Protein AF-A0A5K0YRD9-F1 (afdb_monomer)

Organism: NCBI:txid210225

Sequence (36 aa):
EYGHRVRLATHSNFEEFVLTAGLEFYPLGGDPKVLA

pLDDT: mean 84.56, std 14.36, range [52.41, 97.19]

Secondary structure (DSSP, 8-state):
------EEEE-GGGHHHHHHTTPEEEEPSS-GGG--

Radius of gyration: 11.84 Å; Cα contacts (8 Å, |Δi|>4): 35; chains: 1; bounding box: 30×11×29 Å

InterPro domains:
  IPR050426 Glycosyltransferase 28 [PTHR48050] (1-36)

Mean predicted aligned error: 6.38 Å

Nearest PDB structures (foldseek):
  1rrv-assembly2_B  TM=7.247E-01  e=1.856E+00  Amycolatopsis orientalis
  2fvt-assembly1_A  TM=4.802E-01  e=9.021E+00  Rhodopseudomonas palustris

Structure (mmCIF, N/CA/C/O backbone):
data_AF-A0A5K0YRD9-F1
#
_entry.id   AF-A0A5K0YRD9-F1
#
loop_
_atom_site.group_PDB
_atom_site.id
_atom_site.type_symbol
_atom_site.label_atom_id
_atom_site.label_alt_id
_atom_site.label_comp_id
_atom_site.label_asym_id
_atom_site.label_entity_id
_atom_site.label_seq_id
_atom_site.pdbx_PDB_ins_code
_atom_site.Cartn_x
_atom_site.Cartn_y
_atom_site.Cartn_z
_atom_site.occupancy
_atom_site.B_iso_or_equiv
_atom_site.auth_seq_id
_atom_site.auth_comp_id
_atom_site.auth_asym_id
_atom_site.auth_atom_id
_atom_site.pdbx_PDB_model_num
ATOM 1 N N . GLU A 1 1 ? -17.359 6.236 11.462 1.00 59.56 1 GLU A N 1
ATOM 2 C CA . GLU A 1 1 ? -16.346 5.443 10.737 1.00 59.56 1 GLU A CA 1
ATOM 3 C C . GLU A 1 1 ? -17.087 4.530 9.761 1.00 59.56 1 GLU A C 1
ATOM 5 O O . GLU A 1 1 ? -18.003 3.847 10.195 1.00 59.56 1 GLU A O 1
ATOM 10 N N . TYR A 1 2 ? -16.827 4.604 8.452 1.00 80.19 2 TYR A N 1
ATOM 11 C CA . TYR A 1 2 ? -17.720 4.045 7.415 1.00 80.19 2 TYR A CA 1
ATOM 12 C C . TYR A 1 2 ? -17.499 2.549 7.091 1.00 80.19 2 TYR A C 1
ATOM 14 O O . TYR A 1 2 ? -17.983 2.059 6.075 1.00 80.19 2 TYR A O 1
ATOM 22 N N . GLY A 1 3 ? -16.775 1.798 7.932 1.00 91.50 3 GLY A N 1
ATOM 23 C CA . GLY A 1 3 ? -16.559 0.353 7.739 1.00 91.50 3 GLY A CA 1
ATOM 24 C C . GLY A 1 3 ? -15.827 -0.019 6.441 1.00 91.50 3 GLY A C 1
ATOM 25 O O . GLY A 1 3 ? -15.911 -1.157 5.984 1.00 91.50 3 GLY A O 1
ATOM 26 N N . HIS A 1 4 ? -15.137 0.936 5.813 1.00 91.19 4 HIS A N 1
ATOM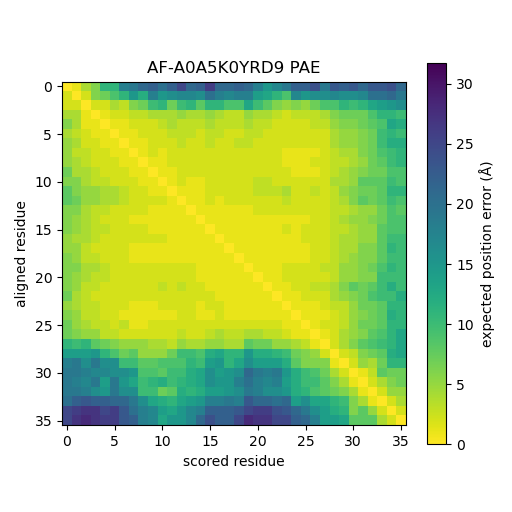 27 C CA . HIS A 1 4 ? -14.406 0.711 4.572 1.00 91.19 4 HIS A CA 1
ATOM 28 C C . HIS A 1 4 ? -13.029 0.111 4.852 1.00 91.19 4 HIS A C 1
ATO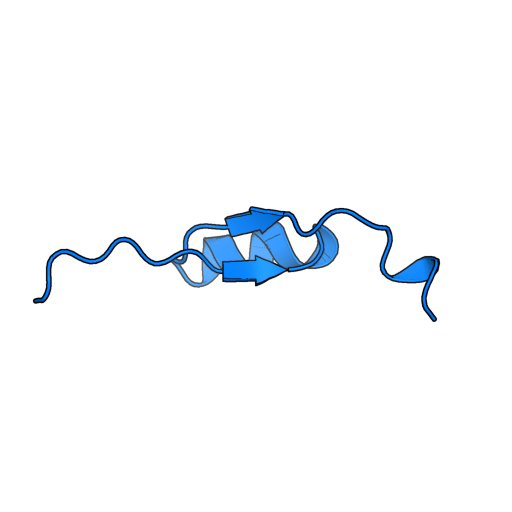M 30 O O . HIS A 1 4 ? -12.304 0.584 5.724 1.00 91.19 4 HIS A O 1
ATOM 36 N N . ARG A 1 5 ? -12.640 -0.886 4.052 1.00 90.75 5 ARG A N 1
ATOM 37 C CA . ARG A 1 5 ? -11.270 -1.402 4.009 1.00 90.75 5 ARG A CA 1
ATOM 38 C C . ARG A 1 5 ? -10.510 -0.709 2.884 1.00 90.75 5 ARG A C 1
ATOM 40 O O . ARG A 1 5 ? -10.850 -0.881 1.714 1.00 90.75 5 ARG A O 1
ATOM 47 N N . VAL A 1 6 ? -9.492 0.065 3.240 1.00 91.12 6 VAL A N 1
ATOM 48 C CA . VAL A 1 6 ? -8.669 0.832 2.297 1.00 91.12 6 VAL A CA 1
ATOM 49 C C . VAL A 1 6 ? -7.327 0.133 2.110 1.00 91.12 6 VAL A C 1
ATOM 51 O O . VAL A 1 6 ? -6.706 -0.288 3.081 1.00 91.12 6 VAL A O 1
ATOM 54 N N . ARG A 1 7 ? -6.884 0.012 0.855 1.00 93.69 7 ARG A N 1
ATOM 55 C CA . ARG A 1 7 ? -5.577 -0.539 0.474 1.00 93.69 7 ARG A CA 1
ATOM 56 C C . ARG A 1 7 ? -4.938 0.368 -0.569 1.00 93.69 7 ARG A C 1
ATOM 58 O O . ARG A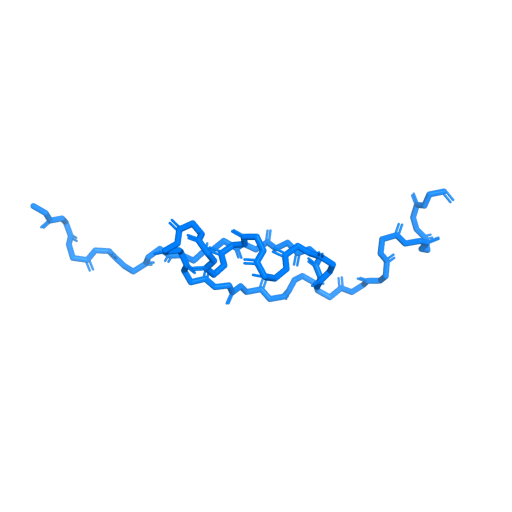 1 7 ? -5.656 0.921 -1.403 1.00 93.69 7 ARG A O 1
ATOM 65 N N . LEU A 1 8 ? -3.618 0.504 -0.536 1.00 94.06 8 LEU A N 1
ATOM 66 C CA . LEU A 1 8 ? -2.861 1.326 -1.471 1.00 94.06 8 LEU A CA 1
ATOM 67 C C . LEU A 1 8 ? -2.182 0.448 -2.523 1.00 94.06 8 LEU A C 1
ATOM 69 O O . LEU A 1 8 ? -1.403 -0.446 -2.188 1.00 94.06 8 LEU A O 1
ATOM 73 N N . ALA A 1 9 ? -2.483 0.724 -3.793 1.00 94.00 9 ALA A N 1
ATOM 74 C CA . ALA A 1 9 ? -1.931 -0.004 -4.921 1.00 94.00 9 ALA A CA 1
ATOM 75 C C . ALA A 1 9 ? -0.715 0.722 -5.517 1.00 94.00 9 ALA A C 1
ATOM 77 O O . ALA A 1 9 ? -0.848 1.856 -5.971 1.00 94.00 9 ALA A O 1
ATOM 78 N N . THR A 1 10 ? 0.464 0.093 -5.505 1.00 91.25 10 THR A N 1
ATOM 79 C CA . THR A 1 10 ? 1.711 0.665 -6.057 1.00 91.25 10 THR A CA 1
ATOM 80 C C . THR A 1 10 ? 2.708 -0.434 -6.447 1.00 91.25 10 THR A C 1
ATOM 82 O O . THR A 1 10 ? 2.442 -1.622 -6.255 1.00 91.25 10 THR A O 1
ATOM 85 N N . HIS A 1 11 ? 3.851 -0.053 -7.017 1.00 89.94 11 HIS A N 1
ATOM 86 C CA . HIS A 1 11 ? 4.951 -0.970 -7.312 1.00 89.94 11 HIS A CA 1
ATOM 87 C C . HIS A 1 11 ? 5.587 -1.522 -6.025 1.00 89.94 11 HIS A C 1
ATOM 89 O O . HIS A 1 11 ? 5.669 -0.824 -5.013 1.00 89.94 11 HIS A O 1
ATOM 95 N N . SER A 1 12 ? 6.106 -2.753 -6.083 1.00 89.25 12 SER A N 1
ATOM 96 C CA . SER A 1 12 ? 6.694 -3.467 -4.933 1.00 89.25 12 SER A CA 1
ATOM 97 C C . SER A 1 12 ? 7.857 -2.733 -4.261 1.00 89.25 12 SER A C 1
ATOM 99 O O . SER A 1 12 ? 8.075 -2.901 -3.069 1.00 89.25 12 SER A O 1
ATOM 101 N N . ASN A 1 13 ? 8.565 -1.856 -4.980 1.00 90.06 13 ASN A N 1
ATOM 102 C CA . ASN A 1 13 ? 9.641 -1.033 -4.413 1.00 90.06 13 ASN A CA 1
ATOM 103 C C . ASN A 1 13 ? 9.181 -0.114 -3.268 1.00 90.06 13 ASN A C 1
ATOM 105 O O . ASN A 1 13 ? 10.016 0.353 -2.500 1.00 90.06 13 ASN A O 1
ATOM 109 N N . PHE A 1 14 ? 7.881 0.166 -3.167 1.00 91.31 14 PHE A N 1
ATOM 110 C CA . PHE A 1 14 ? 7.310 1.015 -2.125 1.00 91.31 14 PHE A CA 1
ATOM 111 C C . PHE A 1 14 ? 6.575 0.221 -1.040 1.00 91.31 14 PHE A C 1
ATOM 113 O O . PHE A 1 14 ? 5.986 0.837 -0.159 1.00 91.31 14 PHE A O 1
ATOM 120 N N . GLU A 1 15 ? 6.590 -1.115 -1.072 1.00 92.94 15 GLU A N 1
ATOM 121 C CA . GLU A 1 15 ? 5.852 -1.954 -0.117 1.00 92.94 15 GLU A CA 1
ATOM 122 C C . GLU A 1 15 ? 6.175 -1.596 1.341 1.00 92.94 15 GLU A C 1
ATOM 124 O O . GLU A 1 15 ? 5.269 -1.299 2.119 1.00 92.94 15 GLU A O 1
ATOM 129 N N . GLU A 1 16 ? 7.460 -1.527 1.695 1.00 95.25 16 GLU A N 1
ATOM 130 C CA . GLU A 1 16 ? 7.893 -1.177 3.053 1.00 95.25 16 GLU A CA 1
ATOM 131 C C . GLU A 1 16 ? 7.423 0.227 3.462 1.00 95.25 16 GLU A C 1
ATOM 133 O O . GLU A 1 16 ? 6.966 0.433 4.585 1.00 95.25 16 GLU A O 1
ATOM 138 N N . PHE A 1 17 ? 7.445 1.188 2.537 1.00 95.50 17 PHE A N 1
ATOM 139 C CA . PHE A 1 17 ? 6.918 2.533 2.774 1.00 95.50 17 PHE A CA 1
ATOM 140 C C . PHE A 1 17 ? 5.406 2.522 3.062 1.00 95.50 17 PHE A C 1
ATOM 142 O O . PHE A 1 17 ? 4.945 3.209 3.972 1.00 95.50 17 PHE A O 1
ATOM 149 N N . VAL A 1 18 ? 4.624 1.717 2.334 1.00 95.69 18 VAL A N 1
ATOM 150 C CA . VAL A 1 18 ? 3.172 1.600 2.562 1.00 95.69 18 VAL A CA 1
ATOM 151 C C . VAL A 1 18 ? 2.873 0.955 3.916 1.00 95.69 18 VAL A C 1
ATOM 153 O O . VAL A 1 18 ? 2.042 1.463 4.673 1.00 95.69 18 VAL A O 1
ATOM 156 N N . LEU A 1 19 ? 3.574 -0.132 4.241 1.00 95.69 19 LEU A N 1
ATOM 157 C CA . LEU A 1 19 ? 3.374 -0.861 5.493 1.00 95.69 19 LEU A CA 1
ATOM 158 C C . LEU A 1 19 ? 3.801 -0.029 6.710 1.00 95.69 19 LEU A C 1
ATOM 160 O O . LEU A 1 19 ? 3.083 0.006 7.709 1.00 95.69 19 LEU A O 1
ATOM 164 N N . THR A 1 20 ? 4.922 0.694 6.626 1.00 97.19 20 THR A N 1
ATOM 165 C CA . THR A 1 20 ? 5.387 1.587 7.706 1.00 97.19 20 THR A CA 1
ATOM 166 C C . THR A 1 20 ? 4.478 2.798 7.916 1.00 97.19 20 THR A C 1
ATOM 168 O O . THR A 1 20 ? 4.378 3.292 9.038 1.00 97.19 20 THR A O 1
ATOM 171 N N . ALA A 1 21 ? 3.749 3.235 6.885 1.00 95.62 21 ALA A N 1
ATOM 172 C CA . ALA A 1 21 ? 2.701 4.250 7.000 1.00 95.62 21 ALA A CA 1
ATOM 173 C C . ALA A 1 21 ? 1.390 3.720 7.626 1.00 95.62 21 ALA A C 1
ATOM 175 O O . ALA A 1 21 ? 0.458 4.498 7.837 1.00 95.62 21 ALA A O 1
ATOM 176 N N . GLY A 1 22 ? 1.298 2.417 7.924 1.00 94.94 22 GLY A N 1
ATOM 177 C CA . GLY A 1 22 ? 0.121 1.789 8.533 1.00 94.94 22 GLY A CA 1
ATOM 178 C C . GLY A 1 22 ? -1.020 1.503 7.551 1.00 94.94 22 GLY A C 1
ATOM 179 O O . GLY A 1 22 ? -2.160 1.321 7.977 1.00 94.94 22 GLY A O 1
ATOM 180 N N . LEU A 1 23 ? -0.734 1.475 6.245 1.00 95.31 23 LEU A N 1
ATOM 181 C CA . LEU A 1 23 ? -1.705 1.154 5.201 1.00 95.31 23 LEU A CA 1
ATOM 182 C C . LEU A 1 23 ? -1.522 -0.284 4.709 1.00 95.31 23 LEU A C 1
ATOM 184 O O . LEU A 1 23 ? -0.425 -0.836 4.698 1.00 95.31 23 LEU A O 1
ATOM 188 N N . GLU A 1 24 ? -2.609 -0.889 4.240 1.00 94.81 24 GLU A N 1
ATOM 189 C CA . GLU A 1 24 ? -2.537 -2.175 3.553 1.00 94.81 24 GLU A CA 1
ATOM 190 C C . GLU A 1 24 ? -1.962 -2.008 2.138 1.00 94.81 24 GLU A C 1
ATOM 192 O O . GLU A 1 24 ? -2.422 -1.164 1.367 1.00 94.81 24 GLU A O 1
ATOM 197 N N . PHE A 1 25 ? -1.002 -2.855 1.770 1.00 94.94 25 PHE A N 1
ATOM 198 C CA . PHE A 1 25 ? -0.377 -2.856 0.449 1.00 94.94 25 PHE A CA 1
ATOM 199 C C . PHE A 1 25 ? -1.117 -3.764 -0.552 1.00 94.94 25 PHE A C 1
ATOM 201 O O . PHE A 1 25 ? -1.582 -4.854 -0.208 1.00 94.94 25 PHE A O 1
ATOM 208 N N . TYR A 1 26 ? -1.212 -3.322 -1.810 1.00 93.88 26 TYR A N 1
ATOM 209 C CA . TYR A 1 26 ? -1.682 -4.124 -2.942 1.00 93.88 26 TYR A CA 1
ATOM 210 C C . TYR A 1 26 ? -0.712 -3.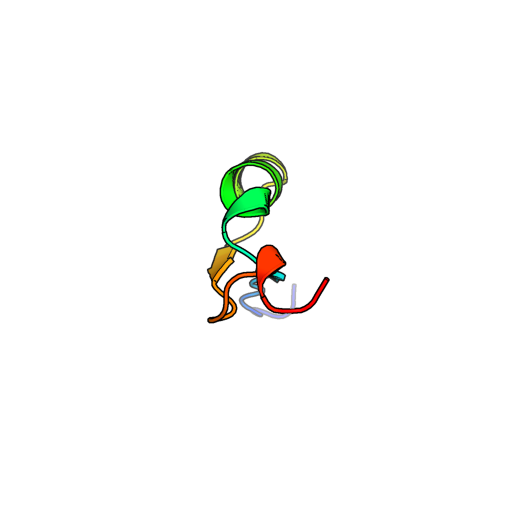967 -4.131 1.00 93.88 26 TYR A C 1
ATOM 212 O O . TYR A 1 26 ? -0.576 -2.866 -4.661 1.00 93.88 26 TYR A O 1
ATOM 220 N N . PRO A 1 27 ? -0.015 -5.020 -4.584 1.00 88.69 27 PRO A N 1
ATOM 221 C CA . PRO A 1 27 ? 0.969 -4.873 -5.651 1.00 88.69 27 PRO A CA 1
ATOM 222 C C . PRO A 1 27 ? 0.285 -4.576 -6.990 1.00 88.69 27 PRO A C 1
ATOM 224 O O . PRO A 1 27 ? -0.541 -5.358 -7.467 1.00 88.69 27 PRO A O 1
ATOM 227 N N . LEU A 1 28 ? 0.660 -3.466 -7.628 1.00 86.19 28 LEU A N 1
ATOM 228 C CA . LEU A 1 28 ? 0.384 -3.260 -9.047 1.00 86.19 28 LEU A CA 1
ATOM 229 C C . LEU A 1 28 ? 1.379 -4.102 -9.843 1.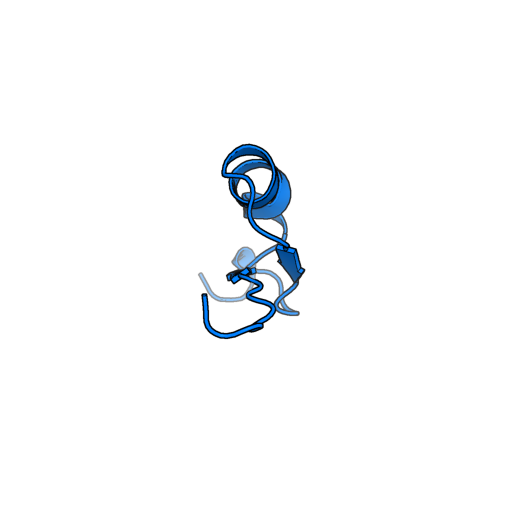00 86.19 28 LEU A C 1
ATOM 231 O O . LEU A 1 28 ? 2.591 -3.950 -9.701 1.00 86.19 28 LEU A O 1
ATOM 235 N N . GLY A 1 29 ? 0.857 -5.025 -10.651 1.00 76.44 29 GLY A N 1
ATOM 236 C CA . GLY A 1 29 ? 1.680 -5.8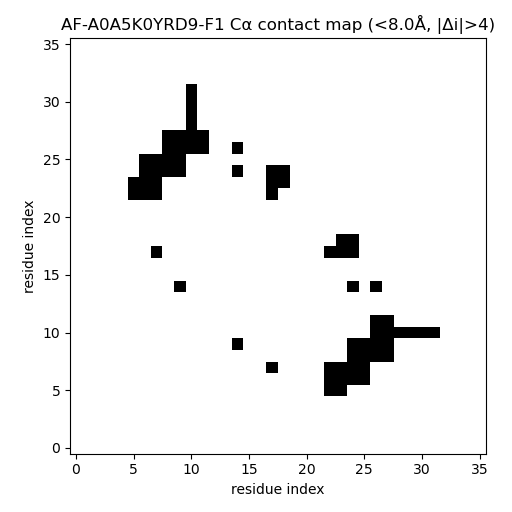38 -11.537 1.00 76.44 29 GLY A CA 1
ATOM 237 C C . GLY A 1 29 ? 2.450 -4.970 -12.533 1.00 76.44 29 GLY A C 1
ATOM 238 O O . GLY A 1 29 ? 1.927 -3.977 -13.035 1.00 76.44 29 GLY A O 1
ATOM 239 N N . GLY A 1 30 ? 3.681 -5.378 -12.835 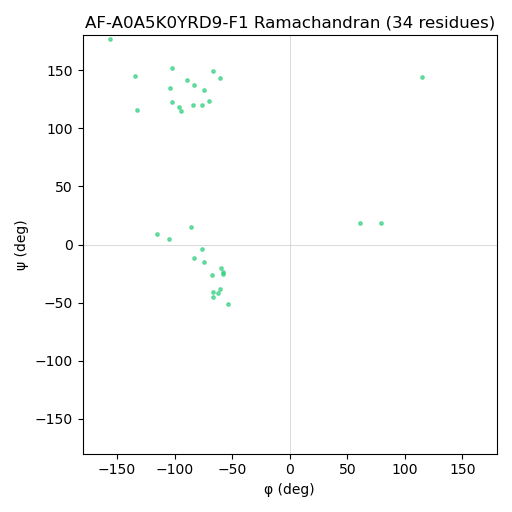1.00 64.81 30 GLY A N 1
ATOM 240 C CA . GLY A 1 30 ? 4.574 -4.681 -13.758 1.00 64.81 30 GLY A CA 1
ATOM 241 C C . GLY A 1 30 ? 5.814 -4.124 -13.064 1.00 64.81 30 GLY A C 1
ATOM 242 O O . GLY A 1 30 ? 5.773 -3.687 -11.914 1.00 64.81 30 GLY A O 1
ATOM 243 N N . ASP A 1 31 ? 6.934 -4.154 -13.779 1.00 62.06 3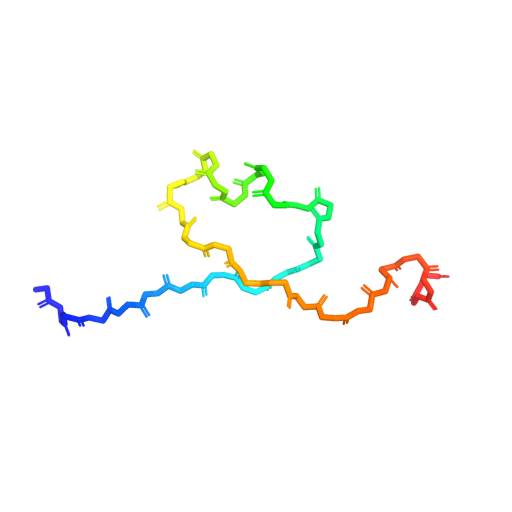1 ASP A N 1
ATOM 244 C CA . ASP A 1 31 ? 8.186 -3.563 -13.322 1.00 62.06 31 ASP A CA 1
ATOM 245 C C . ASP A 1 31 ? 8.181 -2.061 -13.668 1.00 62.06 31 ASP A C 1
ATOM 247 O O . ASP A 1 31 ? 8.083 -1.722 -14.851 1.00 62.06 31 ASP A O 1
ATOM 251 N N . PRO A 1 32 ? 8.283 -1.140 -12.688 1.00 63.72 32 PRO A N 1
ATOM 252 C CA . PRO A 1 32 ? 8.383 0.291 -12.976 1.00 63.72 32 PRO A CA 1
ATOM 253 C C . PRO A 1 32 ? 9.590 0.634 -13.861 1.00 63.72 32 PRO A C 1
ATOM 255 O O . PRO A 1 32 ? 9.551 1.639 -14.565 1.00 63.72 32 PRO A O 1
ATOM 258 N N . LYS A 1 33 ? 10.642 -0.203 -13.883 1.00 61.28 33 LYS A N 1
ATOM 259 C CA . LYS A 1 33 ? 11.795 -0.034 -14.783 1.00 61.28 33 LYS A CA 1
ATOM 260 C C . LYS A 1 33 ? 11.510 -0.405 -16.237 1.00 61.28 33 LYS A C 1
ATOM 262 O O . LYS A 1 33 ? 12.300 -0.042 -17.097 1.00 61.28 33 LYS A O 1
ATOM 267 N N . VAL A 1 34 ? 10.420 -1.114 -16.528 1.00 56.00 34 VAL A N 1
ATOM 268 C CA . VAL A 1 34 ? 10.012 -1.430 -17.911 1.00 56.00 34 VAL A CA 1
ATOM 269 C C . VAL A 1 34 ? 9.236 -0.265 -18.545 1.00 56.00 34 VAL A C 1
ATOM 271 O O . VAL A 1 34 ? 9.036 -0.244 -19.755 1.00 56.00 34 VAL A O 1
ATOM 274 N N . LEU A 1 35 ? 8.836 0.733 -17.750 1.00 52.41 35 LEU A N 1
ATOM 275 C CA . LEU A 1 35 ? 8.068 1.899 -18.198 1.00 52.41 35 LEU A CA 1
ATOM 276 C C . LEU A 1 35 ? 8.830 3.232 -18.066 1.00 52.41 35 LEU A C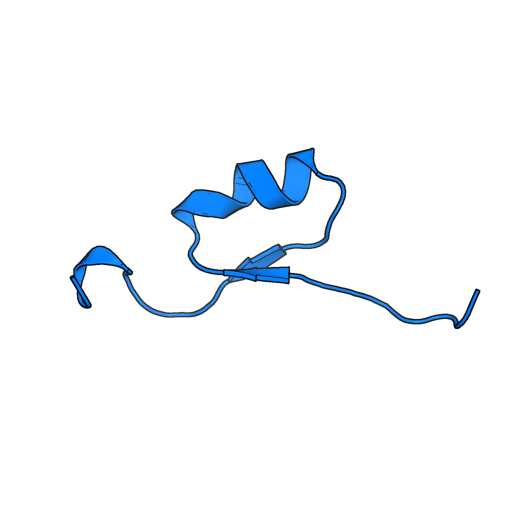 1
ATOM 278 O O . LEU A 1 35 ? 8.214 4.282 -18.245 1.00 52.41 35 LEU A O 1
ATOM 282 N N . ALA A 1 36 ? 10.129 3.193 -17.748 1.00 52.88 36 ALA A N 1
ATOM 283 C CA . ALA A 1 36 ? 10.996 4.370 -17.634 1.00 52.88 36 ALA A CA 1
ATOM 284 C C . ALA A 1 36 ? 11.900 4.538 -18.861 1.00 52.88 36 ALA A C 1
ATOM 286 O O . ALA A 1 36 ? 12.485 3.523 -19.303 1.00 52.88 36 ALA A O 1
#

Solvent-accessible surface area (backbone atoms only — not comparable to full-atom values): 2463 Å² total; per-residue (Å²): 133,89,86,75,86,74,67,50,73,42,50,69,94,44,44,67,60,37,49,75,71,74,43,44,73,39,76,43,87,71,64,74,74,79,78,107

Foldseek 3Di:
DPPDQDADEDDPVCCVVCVVVVHHYDYDDDDVVVVD